Protein AF-A0A7C3A002-F1 (afdb_monomer)

Secondary structure (DSSP, 8-state):
----PPPSS---GGG---TTTEEEEE-SEEEEETTEEEEESSSSS-SS--------TT-EEEEE--SS--EEE--SSSEEEEEEEEE-SSSSEEEEEEEEETTT-EEEEEPTT-EEEEEE--

Sequence (122 aa):
MSSTAIPAHGNLLHFKDLEGFAEVRDAGLRYDDDRGRRYMDIFGEVTGQINVTYCYPGVTTAWHAHRRQYDEWFVVKGALKVGLAVPDGRGGYRVRFLSLSEHDGKVLRIRPGVLHGWRNHT

Radius of gyration: 16.08 Å; Cα contacts (8 Å, |Δi|>4): 210; chains: 1; bounding box: 39×35×52 Å

Mean predicted aligned error: 6.28 Å

Nearest PDB structures (foldseek):
  2b9u-assembly3_E  TM=7.408E-01  e=1.645E-03  Sulfurisphaera tokodaii str. 7
  1nzc-assembly2_C  TM=6.344E-01  e=1.447E-02  Streptococcus suis
  1p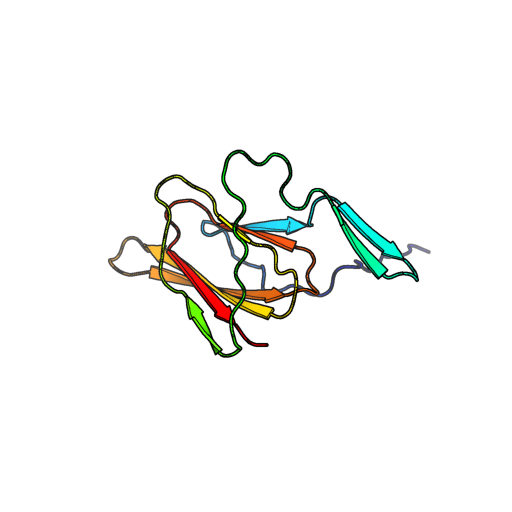hs-assembly1_A  TM=8.252E-01  e=3.039E-01  Phaseolus vulgaris
  3smh-assembly1_D  TM=7.364E-01  e=1.024E-01  Arachis hypogaea
  5cad-assembly1_A  TM=7.471E-01  e=1.967E-01  Solanum melongena

Foldseek 3Di:
DDPPPDPPAPPQVQPPDCVPWWDKDAQPDWDQDPVGIDGDNRPPDDPDDDDDDDDDAFDKDWWDFAQADKDKDAACAAKKWKKKWADPVPPDIDIGIGMHHNVNNMIIITDGRIIMIIGTHD

Solvent-accessible surface area (backbone atoms only — not comparable to full-atom values): 7579 Å² total; per-residue (Å²): 134,87,80,78,76,74,74,93,62,76,90,65,71,58,72,59,90,35,83,96,42,41,48,79,42,72,36,65,37,76,49,80,56,101,91,46,78,46,79,42,60,60,80,63,88,77,93,76,84,89,83,87,87,85,76,61,58,67,48,69,54,71,77,47,61,40,84,79,48,68,49,76,46,66,46,84,69,51,38,31,44,35,42,40,34,38,77,63,87,79,89,50,66,50,72,51,70,33,74,50,29,43,85,69,55,42,30,42,38,34,43,49,60,30,32,31,31,38,30,33,73,80

Structure (mmCIF, N/CA/C/O backbone):
data_AF-A0A7C3A002-F1
#
_entry.id   AF-A0A7C3A002-F1
#
loop_
_atom_site.group_PDB
_atom_site.id
_atom_site.type_symbol
_atom_site.label_atom_id
_atom_site.label_alt_id
_atom_site.label_comp_id
_atom_site.label_asym_id
_atom_site.label_entity_id
_atom_site.label_seq_id
_atom_site.pdbx_PDB_ins_code
_atom_site.Cartn_x
_atom_site.Cartn_y
_atom_site.Cartn_z
_atom_site.occupancy
_atom_site.B_iso_or_equiv
_atom_site.auth_seq_id
_atom_site.auth_comp_id
_atom_site.auth_asym_id
_atom_site.auth_atom_id
_atom_site.pdbx_PDB_model_num
ATOM 1 N N . MET A 1 1 ? -6.924 19.894 -36.067 1.00 36.84 1 MET A N 1
ATOM 2 C CA . MET A 1 1 ? -7.165 18.525 -35.567 1.00 36.84 1 MET A CA 1
ATOM 3 C C . MET A 1 1 ? -6.668 18.491 -34.134 1.00 36.84 1 MET A C 1
ATOM 5 O O . MET A 1 1 ? -5.476 18.647 -33.924 1.00 36.84 1 MET A O 1
ATOM 9 N N . SER A 1 2 ? -7.581 18.453 -33.164 1.00 35.03 2 SER A N 1
ATOM 10 C CA . SER A 1 2 ? -7.225 18.413 -31.742 1.00 35.03 2 SER A CA 1
ATOM 11 C C . SER A 1 2 ? -6.761 16.997 -31.414 1.00 35.03 2 SER A C 1
ATOM 13 O O . SER A 1 2 ? -7.557 16.066 -31.527 1.00 35.03 2 SER A O 1
ATOM 15 N N . SER A 1 3 ? -5.479 16.810 -31.090 1.00 35.91 3 SER A N 1
ATOM 16 C CA . SER A 1 3 ? -5.014 15.536 -30.547 1.00 35.91 3 SER A CA 1
ATOM 17 C C . SER A 1 3 ? -5.489 15.448 -29.102 1.00 35.91 3 SER A C 1
ATOM 19 O O . SER A 1 3 ? -4.905 16.050 -28.201 1.00 35.91 3 SER A O 1
ATOM 21 N N . THR A 1 4 ? -6.567 14.712 -28.870 1.00 40.88 4 THR A N 1
ATOM 22 C CA . THR A 1 4 ? -6.915 14.244 -27.534 1.00 40.88 4 THR A CA 1
ATOM 23 C C . THR A 1 4 ? -5.774 13.341 -27.075 1.00 40.88 4 THR A C 1
ATOM 25 O O . THR A 1 4 ? -5.597 12.241 -27.596 1.00 40.88 4 THR A O 1
ATOM 28 N N . ALA A 1 5 ? -4.952 13.833 -26.149 1.00 37.50 5 ALA A N 1
ATOM 29 C CA . ALA A 1 5 ? -3.942 13.016 -25.501 1.00 37.50 5 ALA A CA 1
ATOM 30 C C . ALA A 1 5 ? -4.662 11.859 -24.797 1.00 37.50 5 ALA A C 1
ATOM 32 O O . ALA A 1 5 ? -5.495 12.077 -23.917 1.00 37.50 5 ALA A O 1
ATOM 33 N N . ILE A 1 6 ? -4.381 10.628 -25.220 1.00 37.66 6 ILE A N 1
ATOM 34 C CA . ILE A 1 6 ? -4.801 9.431 -24.493 1.00 37.66 6 ILE A CA 1
ATOM 35 C C . ILE A 1 6 ? -4.050 9.481 -23.153 1.00 37.66 6 ILE A C 1
ATOM 37 O O . ILE A 1 6 ? -2.818 9.543 -23.181 1.00 37.66 6 ILE A O 1
ATOM 41 N N . PRO A 1 7 ? -4.719 9.490 -21.986 1.00 40.19 7 PRO A N 1
ATOM 42 C CA . PRO A 1 7 ? -4.005 9.471 -20.719 1.00 40.19 7 PRO A CA 1
ATOM 43 C C . PRO A 1 7 ? -3.218 8.161 -20.650 1.00 40.19 7 PRO A C 1
ATOM 45 O O . PRO A 1 7 ? -3.802 7.082 -20.725 1.00 40.19 7 PRO A O 1
ATOM 48 N N . ALA A 1 8 ? -1.895 8.239 -20.505 1.00 42.19 8 ALA A N 1
ATOM 49 C CA . ALA A 1 8 ? -0.998 7.080 -20.442 1.00 42.19 8 ALA A CA 1
ATOM 50 C C . ALA A 1 8 ? -1.120 6.271 -19.131 1.00 42.19 8 ALA A C 1
ATOM 52 O O . ALA A 1 8 ? -0.238 5.487 -18.782 1.00 42.19 8 ALA A O 1
ATOM 53 N N . HIS A 1 9 ? -2.206 6.447 -18.384 1.00 46.31 9 HIS A N 1
ATOM 54 C CA . HIS A 1 9 ? -2.428 5.790 -17.109 1.00 46.31 9 HIS A CA 1
ATOM 55 C C . HIS A 1 9 ? -3.586 4.820 -17.282 1.00 46.31 9 HIS A C 1
ATOM 57 O O . HIS A 1 9 ? -4.709 5.226 -17.582 1.00 46.31 9 HIS A O 1
ATOM 63 N N . GLY A 1 10 ? -3.289 3.527 -17.123 1.00 45.97 10 GLY A N 1
ATOM 64 C CA . GLY A 1 10 ? -4.292 2.473 -17.084 1.00 45.97 10 GLY A CA 1
ATOM 65 C C . GLY A 1 10 ? -5.453 2.862 -16.170 1.00 45.97 10 GLY A C 1
ATOM 66 O O . GLY A 1 10 ? -5.307 3.654 -15.242 1.00 45.97 10 GLY A O 1
ATOM 67 N N . ASN A 1 11 ? -6.630 2.335 -16.469 1.00 43.97 11 ASN A N 1
ATOM 68 C CA . ASN A 1 11 ? -7.878 2.679 -15.805 1.00 43.97 11 ASN A CA 1
ATOM 69 C C . ASN A 1 11 ? -7.859 2.178 -14.340 1.00 43.97 11 ASN A C 1
ATOM 71 O O . ASN A 1 11 ? -8.404 1.126 -14.017 1.00 43.97 11 ASN A O 1
ATOM 75 N N . LEU A 1 12 ? -7.185 2.899 -13.438 1.00 58.81 12 LEU A N 1
ATOM 76 C CA . LEU A 1 12 ? -6.984 2.525 -12.035 1.00 58.81 12 LEU A CA 1
ATOM 77 C C . LEU A 1 12 ? -8.199 2.901 -11.179 1.00 58.81 12 LEU A C 1
ATOM 79 O O . LEU A 1 12 ? -8.106 3.580 -10.156 1.00 58.81 12 LEU A O 1
ATOM 83 N N . LEU A 1 13 ? -9.376 2.443 -11.604 1.00 59.00 13 LEU A N 1
ATOM 84 C CA . LEU A 1 13 ? -10.639 2.668 -10.899 1.00 59.00 13 LEU A CA 1
ATOM 85 C C . LEU A 1 13 ? -10.615 2.114 -9.461 1.00 59.00 13 LEU A C 1
ATOM 87 O O . LEU A 1 13 ? -11.428 2.529 -8.643 1.00 59.00 13 LEU A O 1
ATOM 91 N N . HIS A 1 14 ? -9.687 1.206 -9.144 1.00 67.44 14 HIS A N 1
ATOM 92 C CA . HIS A 1 14 ? -9.555 0.588 -7.826 1.00 67.44 14 HIS A CA 1
ATOM 93 C C . HIS A 1 14 ? -8.854 1.465 -6.772 1.00 67.44 14 HIS A C 1
ATOM 95 O O . HIS A 1 14 ? -8.899 1.113 -5.599 1.00 67.44 14 HIS A O 1
ATOM 101 N N . PHE A 1 15 ? -8.245 2.598 -7.147 1.00 77.81 15 PHE A N 1
ATOM 102 C CA . PHE A 1 15 ? -7.735 3.594 -6.184 1.00 77.81 15 PHE A CA 1
ATOM 103 C C . PHE A 1 15 ? -8.753 4.707 -5.874 1.00 77.81 15 PHE A C 1
ATOM 105 O O . PHE A 1 15 ? -8.405 5.719 -5.267 1.00 77.81 15 PHE A O 1
ATOM 112 N N . LYS A 1 16 ? -10.011 4.555 -6.303 1.00 72.44 16 LYS A N 1
ATOM 113 C CA . LYS A 1 16 ? -11.079 5.512 -5.996 1.00 72.44 16 LYS A CA 1
ATOM 114 C C . LYS A 1 16 ? -11.517 5.413 -4.530 1.00 72.44 16 LYS A C 1
ATOM 116 O O . LYS A 1 16 ? -11.400 4.366 -3.900 1.00 72.44 16 LYS A O 1
ATOM 121 N N . ASP A 1 17 ? -12.060 6.513 -4.013 1.00 82.62 17 ASP A N 1
ATOM 122 C CA . ASP A 1 17 ? -12.753 6.595 -2.719 1.00 82.62 17 ASP A CA 1
ATOM 123 C C . ASP A 1 17 ? -11.908 6.236 -1.483 1.00 82.62 17 ASP A C 1
ATOM 125 O O . ASP A 1 17 ? -12.381 5.572 -0.554 1.00 82.62 17 ASP A O 1
ATOM 129 N N . LEU A 1 18 ? -10.662 6.717 -1.454 1.00 91.19 18 LEU A N 1
ATOM 130 C CA . LEU A 1 18 ? -9.735 6.563 -0.322 1.00 91.19 18 LEU A CA 1
ATOM 131 C C . LEU A 1 18 ? -9.797 7.720 0.687 1.00 91.19 18 LEU A C 1
ATOM 133 O O . LEU A 1 18 ? -9.002 7.772 1.626 1.00 91.19 18 LEU A O 1
ATOM 137 N N . GLU A 1 19 ? -10.758 8.633 0.536 1.00 91.50 19 GLU A N 1
ATOM 138 C CA . GLU A 1 19 ? -10.918 9.783 1.423 1.00 91.50 19 GLU A CA 1
ATOM 139 C C . GLU A 1 19 ? -11.119 9.351 2.886 1.00 91.50 19 GLU A C 1
ATOM 141 O O . GLU A 1 19 ? -12.014 8.573 3.236 1.00 91.50 19 GLU A O 1
ATOM 146 N N . GLY A 1 20 ? -10.252 9.870 3.756 1.00 92.38 20 GLY A N 1
ATOM 147 C CA . GLY A 1 20 ? -10.195 9.508 5.172 1.00 92.38 20 GLY A CA 1
ATOM 148 C C . GLY A 1 20 ? -9.440 8.209 5.478 1.00 92.38 20 GLY A C 1
ATOM 149 O O . GLY A 1 20 ? -9.262 7.901 6.650 1.00 92.38 20 GLY A O 1
ATOM 150 N N . PHE A 1 21 ? -8.959 7.478 4.467 1.00 96.88 21 PHE A N 1
ATOM 151 C CA . PHE A 1 21 ? -8.154 6.262 4.635 1.00 96.88 21 PHE A CA 1
ATOM 152 C C . PHE A 1 21 ? -6.692 6.482 4.242 1.00 96.88 21 PHE A C 1
ATOM 154 O O . PHE A 1 21 ? -5.772 6.267 5.029 1.00 96.88 21 PHE A O 1
ATOM 161 N N . ALA A 1 22 ? -6.467 6.895 3.001 1.00 96.94 22 ALA A N 1
ATOM 162 C CA . ALA A 1 22 ? -5.139 6.949 2.416 1.00 96.94 22 ALA A CA 1
ATOM 163 C C . ALA A 1 22 ? -5.095 7.939 1.253 1.00 96.94 22 ALA A C 1
ATOM 165 O O . ALA A 1 22 ? -6.121 8.371 0.730 1.00 96.94 22 ALA A O 1
ATOM 166 N N . GLU A 1 23 ? -3.882 8.272 0.845 1.00 94.62 23 GLU A N 1
ATOM 167 C CA . GLU A 1 23 ? -3.581 9.012 -0.370 1.00 94.62 23 GLU A CA 1
ATOM 168 C C . GLU A 1 23 ? -2.786 8.104 -1.308 1.00 94.62 23 GLU A C 1
ATOM 170 O O . GLU A 1 23 ? -2.031 7.240 -0.861 1.00 94.62 23 GLU A O 1
ATOM 175 N N . VAL A 1 24 ? -2.956 8.289 -2.614 1.00 93.00 24 VAL A N 1
ATOM 176 C CA . VAL A 1 24 ? -2.175 7.577 -3.626 1.00 93.00 24 VAL A CA 1
ATOM 177 C C . VAL A 1 24 ? -1.439 8.606 -4.459 1.00 93.00 24 VAL A C 1
ATOM 179 O O . VAL A 1 24 ? -2.047 9.548 -4.966 1.00 93.00 24 VAL A O 1
ATOM 182 N N . ARG A 1 25 ? -0.133 8.409 -4.611 1.00 90.75 25 ARG A N 1
ATOM 183 C CA . ARG A 1 25 ? 0.733 9.249 -5.441 1.00 90.75 25 ARG A CA 1
ATOM 184 C C . ARG A 1 25 ? 1.589 8.391 -6.357 1.00 90.75 25 ARG A C 1
ATOM 186 O O . ARG A 1 25 ? 1.836 7.222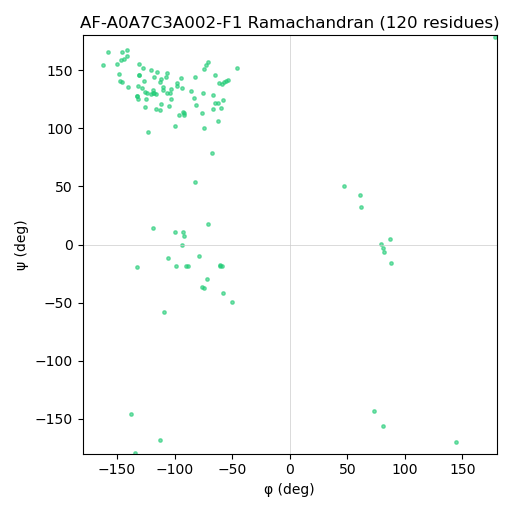 -6.063 1.00 90.75 25 ARG A O 1
ATOM 193 N N . ASP A 1 26 ? 2.024 8.955 -7.473 1.00 88.88 26 ASP A N 1
ATOM 194 C CA . ASP A 1 26 ? 3.065 8.329 -8.285 1.00 88.88 26 ASP A CA 1
ATOM 195 C C . ASP A 1 26 ? 4.381 8.272 -7.498 1.00 88.88 26 ASP A C 1
ATOM 197 O O . ASP A 1 26 ? 4.662 9.150 -6.678 1.00 88.88 26 ASP A O 1
ATOM 201 N N . ALA A 1 27 ? 5.171 7.218 -7.717 1.00 85.19 27 ALA A N 1
ATOM 202 C CA . ALA A 1 27 ? 6.531 7.163 -7.188 1.00 85.19 27 ALA A CA 1
ATOM 203 C C . ALA A 1 27 ? 7.364 8.313 -7.782 1.00 85.19 27 ALA A C 1
ATOM 205 O O . ALA A 1 27 ? 7.236 8.603 -8.973 1.00 85.19 27 ALA A O 1
ATOM 206 N N . GLY A 1 28 ? 8.198 8.951 -6.951 1.00 75.12 28 GLY A N 1
ATOM 207 C CA . GLY A 1 28 ? 8.791 10.264 -7.234 1.00 75.12 28 GLY A CA 1
ATOM 208 C C . GLY A 1 28 ? 9.460 10.386 -8.602 1.00 75.12 28 GLY A C 1
ATOM 209 O O . GLY A 1 28 ? 9.157 11.310 -9.354 1.00 75.12 28 GLY A O 1
ATOM 210 N N . LEU A 1 29 ? 10.324 9.434 -8.961 1.00 83.62 29 LEU A N 1
ATOM 211 C CA . LEU A 1 29 ? 10.965 9.392 -10.272 1.00 83.62 29 LEU A CA 1
ATOM 212 C C . LEU A 1 29 ? 10.869 7.990 -10.874 1.00 83.62 29 LEU A C 1
ATOM 214 O O . LEU A 1 29 ? 11.321 7.012 -10.277 1.00 83.62 29 LEU A O 1
ATOM 218 N N . ARG A 1 30 ? 10.323 7.900 -12.090 1.00 89.38 30 ARG A N 1
ATOM 219 C CA . ARG A 1 30 ? 10.235 6.664 -12.873 1.00 89.38 30 ARG A CA 1
ATOM 220 C C . ARG A 1 30 ? 10.881 6.853 -14.240 1.00 89.38 30 ARG A C 1
ATOM 222 O O . ARG A 1 30 ? 10.478 7.731 -14.998 1.00 89.38 30 ARG A O 1
ATOM 229 N N . TYR A 1 31 ? 11.827 5.976 -14.563 1.00 90.62 31 TYR A N 1
ATOM 230 C CA . TYR A 1 31 ? 12.495 5.934 -15.861 1.00 90.62 31 TYR A CA 1
ATOM 231 C C . TYR A 1 31 ? 12.385 4.536 -16.458 1.00 90.62 31 TYR A C 1
ATOM 233 O O . TYR A 1 31 ? 12.909 3.575 -15.889 1.00 90.62 31 TYR A O 1
ATOM 241 N N . ASP A 1 32 ? 11.732 4.444 -17.611 1.00 91.31 32 ASP A N 1
ATOM 242 C CA . ASP A 1 32 ? 11.583 3.213 -18.381 1.00 91.31 32 ASP A CA 1
ATOM 243 C C . ASP A 1 32 ? 12.395 3.367 -19.680 1.00 91.31 32 ASP A C 1
ATOM 245 O O . ASP A 1 32 ? 12.146 4.289 -20.457 1.00 91.31 32 ASP A O 1
ATOM 249 N N . ASP A 1 33 ? 13.371 2.485 -19.904 1.00 93.94 33 ASP A N 1
ATOM 250 C CA . ASP A 1 33 ? 14.126 2.370 -21.159 1.00 93.94 33 ASP A CA 1
ATOM 251 C C . ASP A 1 33 ? 14.266 0.901 -21.596 1.00 93.94 33 ASP A C 1
ATOM 253 O O . ASP A 1 33 ? 13.759 -0.010 -20.940 1.00 93.94 33 ASP A O 1
ATOM 257 N N . ASP A 1 34 ? 14.942 0.658 -22.718 1.00 96.75 34 ASP A N 1
ATOM 258 C CA . ASP A 1 34 ? 15.185 -0.678 -23.282 1.00 96.75 34 ASP A CA 1
ATOM 259 C C . ASP A 1 34 ? 15.982 -1.607 -22.348 1.00 96.75 34 ASP A C 1
ATOM 261 O O . ASP A 1 34 ? 15.945 -2.828 -22.494 1.00 96.75 34 ASP A O 1
ATOM 265 N N . ARG A 1 35 ? 16.670 -1.041 -21.351 1.00 94.19 35 ARG A N 1
ATOM 266 C CA . ARG A 1 35 ? 17.444 -1.780 -20.346 1.00 94.19 35 ARG A CA 1
ATOM 267 C C . ARG A 1 35 ? 16.609 -2.130 -19.117 1.00 94.19 35 ARG A C 1
ATOM 269 O O . ARG A 1 35 ? 17.018 -2.990 -18.339 1.00 94.19 35 ARG A O 1
ATOM 276 N N . GLY A 1 36 ? 15.483 -1.450 -18.899 1.00 91.38 36 GLY A N 1
ATOM 277 C CA . GLY A 1 36 ? 14.544 -1.757 -17.828 1.00 91.38 36 GLY A CA 1
ATOM 278 C C . GLY A 1 36 ? 13.872 -0.539 -17.196 1.00 91.38 36 GLY A C 1
ATOM 279 O O . GLY A 1 36 ? 13.977 0.596 -17.658 1.00 91.38 36 GLY A O 1
ATOM 280 N N . ARG A 1 37 ? 13.174 -0.802 -16.087 1.00 90.06 37 ARG A N 1
ATOM 281 C CA . ARG A 1 37 ? 12.468 0.197 -15.278 1.00 90.06 37 ARG A CA 1
ATOM 282 C C . ARG A 1 37 ? 13.245 0.521 -14.009 1.00 90.06 37 ARG A C 1
ATOM 284 O O . ARG A 1 37 ? 13.678 -0.382 -13.297 1.00 90.06 37 ARG A O 1
ATOM 291 N N . ARG A 1 38 ? 13.372 1.811 -13.697 1.00 92.81 38 ARG A N 1
ATOM 292 C CA . ARG A 1 38 ? 14.018 2.317 -12.479 1.00 92.81 38 ARG A CA 1
ATOM 293 C C . ARG A 1 38 ? 13.068 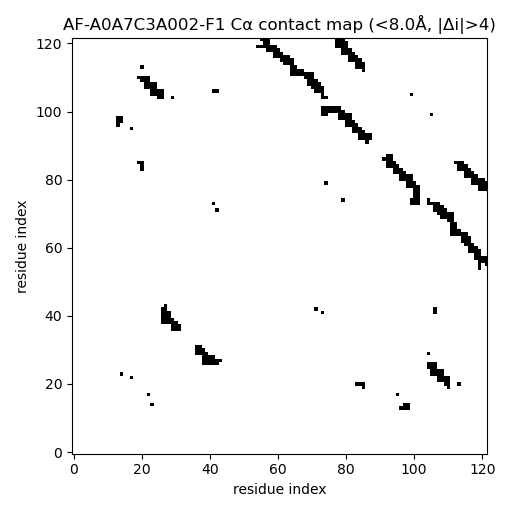3.242 -11.739 1.00 92.81 38 ARG A C 1
ATOM 295 O O . ARG A 1 38 ? 12.513 4.160 -12.339 1.00 92.81 38 ARG A O 1
ATOM 302 N N . TYR A 1 39 ? 12.939 3.011 -10.438 1.00 92.44 39 TYR A N 1
ATOM 303 C CA . TYR A 1 39 ? 12.299 3.936 -9.515 1.00 92.44 39 TYR A CA 1
ATOM 304 C C . TYR A 1 39 ? 13.374 4.594 -8.657 1.00 92.44 39 TYR A C 1
ATOM 306 O O . TYR A 1 39 ? 14.236 3.906 -8.110 1.00 92.44 39 TYR A O 1
ATOM 314 N N . MET A 1 40 ? 13.335 5.915 -8.557 1.00 90.50 40 MET A N 1
ATOM 315 C CA . MET A 1 40 ? 14.203 6.699 -7.684 1.00 90.50 40 MET A CA 1
ATOM 316 C C . MET A 1 40 ? 13.335 7.607 -6.824 1.00 90.50 40 MET A C 1
ATOM 318 O O . MET A 1 40 ? 12.226 7.961 -7.220 1.00 90.50 40 MET A O 1
ATOM 322 N N . ASP A 1 41 ? 13.838 7.940 -5.637 1.00 90.69 41 ASP A N 1
ATOM 323 C CA . ASP A 1 41 ? 13.152 8.815 -4.684 1.00 90.69 41 ASP A CA 1
ATOM 324 C C . ASP A 1 41 ? 11.669 8.443 -4.466 1.00 90.69 41 ASP A C 1
ATOM 326 O O . ASP A 1 41 ? 10.753 9.248 -4.616 1.00 90.69 41 ASP A O 1
ATOM 330 N N . ILE A 1 42 ? 11.417 7.158 -4.183 1.00 93.88 42 ILE A N 1
ATOM 331 C CA . ILE A 1 42 ? 10.057 6.597 -4.110 1.00 93.88 42 ILE A CA 1
ATOM 332 C C . ILE A 1 42 ? 9.209 7.340 -3.069 1.00 93.88 42 ILE A C 1
ATOM 334 O O . ILE A 1 42 ? 8.039 7.618 -3.325 1.00 93.88 42 ILE A O 1
ATOM 338 N N . PHE A 1 43 ? 9.798 7.662 -1.914 1.00 92.75 43 PHE A N 1
ATOM 339 C CA . PHE A 1 43 ? 9.088 8.215 -0.759 1.00 92.75 43 PHE A CA 1
ATOM 340 C C . PHE A 1 43 ? 9.338 9.717 -0.531 1.00 92.75 43 PHE A C 1
ATOM 342 O O . PHE A 1 43 ? 8.592 10.339 0.231 1.00 92.75 43 PHE A O 1
ATOM 349 N N . GLY A 1 44 ? 10.313 10.334 -1.208 1.00 89.56 44 GLY A N 1
ATOM 350 C CA . GLY A 1 44 ? 10.757 11.689 -0.887 1.00 89.56 44 GLY A CA 1
ATOM 351 C C . GLY A 1 44 ? 11.581 11.721 0.403 1.00 89.56 44 GLY A C 1
ATOM 352 O O . GLY A 1 44 ? 12.327 10.794 0.724 1.00 89.56 44 GLY A O 1
ATOM 353 N N . GLU A 1 45 ? 11.405 12.787 1.186 1.00 90.12 45 GLU A N 1
ATOM 354 C CA . GLU A 1 45 ? 12.041 12.920 2.496 1.00 90.12 45 GLU A CA 1
ATOM 355 C C . GLU A 1 45 ? 11.496 11.887 3.495 1.00 90.12 45 GLU A C 1
ATOM 357 O O . GLU A 1 45 ? 10.321 11.901 3.875 1.00 90.12 45 GLU A O 1
ATOM 362 N N . VAL A 1 46 ? 12.377 10.999 3.959 1.00 91.19 46 VAL A N 1
ATOM 363 C CA . VAL A 1 46 ? 12.041 9.963 4.936 1.00 91.19 46 VAL A CA 1
ATOM 364 C C . VAL A 1 46 ? 12.409 10.438 6.337 1.00 91.19 46 VAL A C 1
ATOM 366 O O . VAL A 1 46 ? 13.579 10.526 6.695 1.00 91.19 46 VAL A O 1
ATOM 369 N N . THR A 1 47 ? 11.390 10.682 7.159 1.00 93.31 47 THR A N 1
ATOM 370 C CA . THR A 1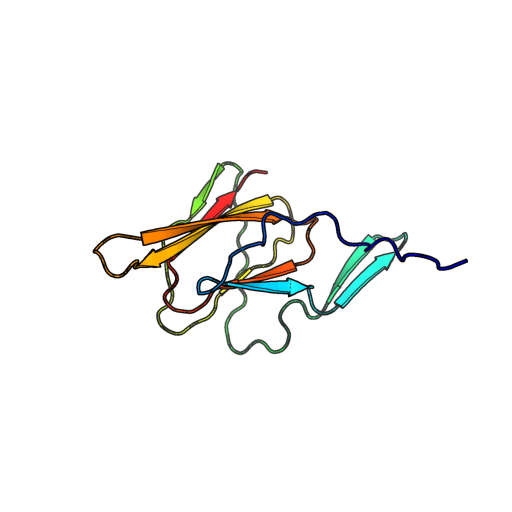 47 ? 11.531 11.061 8.580 1.00 93.31 47 THR A CA 1
ATOM 371 C C . THR A 1 47 ? 11.311 9.882 9.537 1.00 93.31 47 THR A C 1
ATOM 373 O O . THR A 1 47 ? 11.178 10.062 10.748 1.00 93.31 47 THR A O 1
ATOM 376 N N . GLY A 1 48 ? 11.254 8.661 8.997 1.00 91.69 48 GLY A N 1
ATOM 377 C CA . GLY A 1 48 ? 10.954 7.430 9.723 1.00 91.69 48 GLY A CA 1
ATOM 378 C C . GLY A 1 48 ? 11.844 6.263 9.304 1.00 91.69 48 GLY A C 1
ATOM 379 O O . GLY A 1 48 ? 13.020 6.434 8.997 1.00 91.69 48 GLY A O 1
ATOM 380 N N . GLN A 1 49 ? 11.277 5.058 9.320 1.00 94.06 49 GLN A N 1
ATOM 381 C CA . GLN A 1 49 ? 11.985 3.823 8.987 1.00 94.06 49 GLN A CA 1
ATOM 382 C C . GLN A 1 49 ? 11.542 3.303 7.621 1.00 94.06 49 GLN A C 1
ATOM 384 O O . GLN A 1 49 ? 10.381 3.449 7.244 1.00 94.06 49 GLN A O 1
ATOM 389 N N . ILE A 1 50 ? 12.465 2.658 6.910 1.00 95.50 50 ILE A N 1
ATOM 390 C CA . ILE A 1 50 ? 12.157 1.882 5.710 1.00 95.50 50 ILE A CA 1
ATOM 391 C C . ILE A 1 50 ? 12.232 0.411 6.088 1.00 95.50 50 ILE A C 1
ATOM 393 O O . ILE A 1 50 ? 13.293 -0.087 6.466 1.00 95.50 50 ILE A O 1
ATOM 397 N N . ASN A 1 51 ? 11.109 -0.282 5.937 1.00 95.38 51 ASN A N 1
ATOM 398 C CA . ASN A 1 51 ? 11.017 -1.712 6.174 1.00 95.38 51 ASN A CA 1
ATOM 399 C C . ASN A 1 51 ? 10.784 -2.432 4.847 1.00 95.38 51 ASN A C 1
ATOM 401 O O . ASN A 1 51 ? 10.035 -1.963 3.991 1.00 95.38 51 ASN A O 1
ATOM 405 N N . VAL A 1 52 ? 11.396 -3.605 4.698 1.00 96.69 52 VAL A N 1
ATOM 406 C CA . VAL A 1 52 ? 11.184 -4.485 3.548 1.00 96.69 52 VAL A CA 1
ATOM 407 C C . VAL A 1 52 ? 10.559 -5.772 4.050 1.00 96.69 52 VAL A C 1
ATOM 409 O O . VAL A 1 52 ? 11.055 -6.385 4.991 1.00 96.69 52 VAL A O 1
ATOM 412 N N . THR A 1 53 ? 9.462 -6.182 3.420 1.00 96.12 53 THR A N 1
ATOM 413 C CA . THR A 1 53 ? 8.802 -7.452 3.719 1.00 96.12 53 THR A CA 1
ATOM 414 C C . THR A 1 53 ? 8.822 -8.341 2.489 1.00 96.12 53 THR A C 1
ATOM 416 O O . THR A 1 53 ? 8.435 -7.921 1.402 1.00 96.12 53 THR A O 1
ATOM 419 N N . TYR A 1 54 ? 9.247 -9.586 2.685 1.00 95.56 54 TYR A N 1
ATOM 420 C CA . TYR A 1 54 ? 9.136 -10.661 1.710 1.00 95.56 54 TYR A CA 1
ATOM 421 C C . TYR A 1 54 ? 8.267 -11.764 2.310 1.00 95.56 54 TYR A C 1
ATOM 423 O O . TYR A 1 54 ? 8.453 -12.140 3.467 1.00 95.56 54 TYR A O 1
AT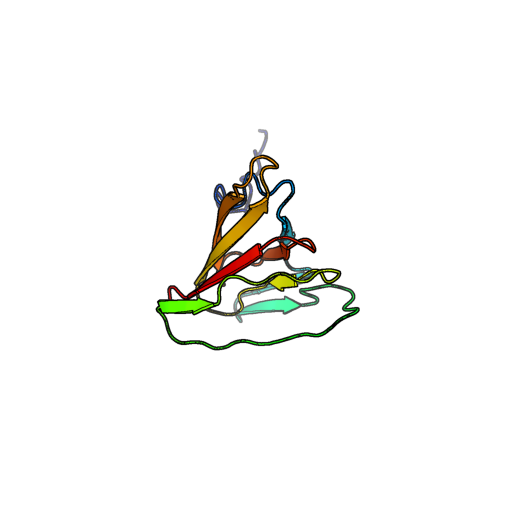OM 431 N N . CYS A 1 55 ? 7.294 -12.264 1.553 1.00 95.81 55 CYS A N 1
ATOM 432 C CA . CYS A 1 55 ? 6.350 -13.261 2.046 1.00 95.81 55 CYS A CA 1
ATOM 433 C C . CYS A 1 55 ? 5.864 -14.174 0.920 1.00 95.81 55 CYS A C 1
ATOM 435 O O . CYS A 1 55 ? 5.858 -13.791 -0.248 1.00 95.81 55 CYS A O 1
ATOM 437 N N . TYR A 1 56 ? 5.431 -15.378 1.287 1.00 97.25 56 TYR A N 1
ATOM 438 C CA . TYR A 1 56 ? 4.854 -16.327 0.342 1.00 97.25 56 TYR A CA 1
ATOM 439 C C . TYR A 1 56 ? 3.462 -15.886 -0.146 1.00 97.25 56 TYR A C 1
ATOM 441 O O . TYR A 1 56 ? 2.763 -15.146 0.561 1.00 97.25 56 TYR A O 1
ATOM 449 N N . PRO A 1 57 ? 3.022 -16.367 -1.322 1.00 97.25 57 PRO A N 1
ATOM 450 C CA . PRO A 1 57 ? 1.671 -16.126 -1.809 1.00 97.25 57 PRO A CA 1
ATOM 451 C C . PRO A 1 57 ? 0.631 -16.627 -0.799 1.00 97.25 57 PRO A C 1
ATOM 453 O O . PRO A 1 57 ? 0.780 -17.683 -0.187 1.00 97.25 57 PRO A O 1
ATOM 456 N N . GLY A 1 58 ? -0.444 -15.865 -0.615 1.00 96.94 58 GLY A N 1
ATOM 457 C CA . GLY A 1 58 ? -1.540 -16.189 0.297 1.00 96.94 58 GLY A CA 1
ATOM 458 C C . GLY A 1 58 ? -1.353 -15.714 1.740 1.00 96.94 58 GLY A C 1
ATOM 459 O O . GLY A 1 58 ? -2.359 -15.633 2.452 1.00 96.94 58 GLY A O 1
ATOM 460 N N . VAL A 1 59 ? -0.135 -15.341 2.155 1.00 98.31 59 VAL A N 1
ATOM 461 C CA . VAL A 1 59 ? 0.128 -14.774 3.490 1.00 98.31 59 VAL A CA 1
ATOM 462 C C . VAL A 1 59 ? -0.689 -13.502 3.691 1.00 98.31 59 VAL A C 1
ATOM 464 O O . VAL A 1 59 ? -0.818 -12.680 2.782 1.00 98.31 59 VAL A O 1
ATOM 467 N N . THR A 1 60 ? -1.253 -13.359 4.891 1.00 98.19 60 THR A N 1
ATOM 468 C CA . THR A 1 60 ? -2.048 -12.197 5.295 1.00 98.19 60 THR A CA 1
ATOM 469 C C . THR A 1 60 ? -1.460 -11.582 6.555 1.00 98.19 60 THR A C 1
ATOM 471 O O . THR A 1 60 ? -1.251 -12.282 7.543 1.00 98.19 60 THR A O 1
ATOM 474 N N . THR A 1 61 ? -1.255 -10.269 6.520 1.00 97.56 61 THR A N 1
ATOM 475 C CA . THR A 1 61 ? -0.812 -9.465 7.661 1.00 97.56 61 THR A CA 1
ATOM 476 C C . THR A 1 61 ? -1.849 -8.376 7.882 1.00 97.56 61 THR A C 1
ATOM 478 O O . THR A 1 61 ? -1.867 -7.371 7.172 1.00 97.56 61 THR A O 1
ATOM 481 N N . ALA A 1 62 ? -2.768 -8.610 8.816 1.00 95.56 62 ALA A N 1
ATOM 482 C CA . ALA A 1 62 ? -3.831 -7.682 9.183 1.00 95.56 62 ALA A CA 1
ATOM 483 C C . ALA A 1 62 ? -4.413 -8.072 10.556 1.00 95.56 62 ALA A C 1
ATOM 485 O O . ALA A 1 62 ? -4.367 -9.238 10.935 1.00 95.56 62 ALA A O 1
ATOM 486 N N . TRP A 1 63 ? -4.997 -7.164 11.327 1.00 96.81 63 TRP A N 1
ATOM 487 C CA . TRP A 1 63 ? -5.075 -5.716 11.119 1.00 96.81 63 TRP A CA 1
ATOM 488 C C . TRP A 1 63 ? -4.148 -5.016 12.110 1.00 96.81 63 TRP A C 1
ATOM 490 O O . TRP A 1 63 ? -4.038 -5.449 13.256 1.00 96.81 63 TRP A O 1
ATOM 500 N N . HIS A 1 64 ? -3.512 -3.927 11.689 1.00 97.56 64 HIS A N 1
ATOM 501 C CA . HIS A 1 64 ? -2.761 -3.054 12.591 1.00 97.56 64 HIS A CA 1
ATOM 502 C C . HIS A 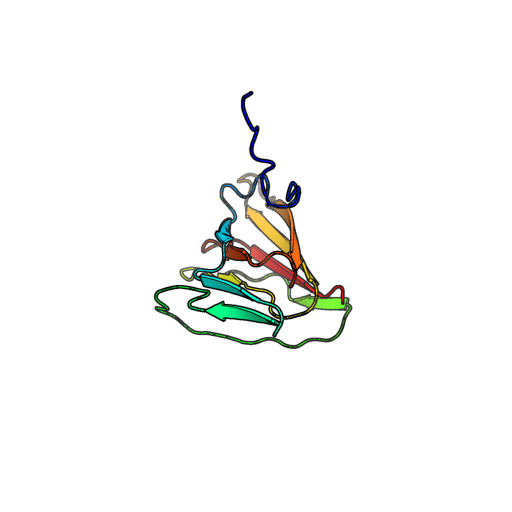1 64 ? -2.954 -1.585 12.219 1.00 97.56 64 HIS A C 1
ATOM 504 O O . HIS A 1 64 ? -3.440 -1.270 11.137 1.00 97.56 64 HIS A O 1
ATOM 510 N N . ALA A 1 65 ? -2.632 -0.691 13.150 1.00 97.44 65 ALA A N 1
ATOM 511 C CA . ALA A 1 65 ? -2.647 0.746 12.928 1.00 97.44 65 ALA A CA 1
ATOM 512 C C . ALA A 1 65 ? -1.568 1.414 13.771 1.00 97.44 65 ALA A C 1
ATOM 514 O O . ALA A 1 65 ? -1.320 1.030 14.917 1.00 97.44 65 ALA A O 1
ATOM 515 N N . HIS A 1 66 ? -1.008 2.488 13.233 1.00 96.56 66 HIS A N 1
ATOM 516 C CA . HIS A 1 66 ? -0.113 3.364 13.966 1.00 96.56 66 HIS A CA 1
ATOM 517 C C . HIS A 1 66 ? -0.882 4.571 14.490 1.00 96.56 66 HIS A C 1
ATOM 519 O O . HIS A 1 66 ? -1.668 5.193 13.779 1.00 96.56 66 HIS A O 1
ATOM 525 N N . ARG A 1 67 ? -0.637 4.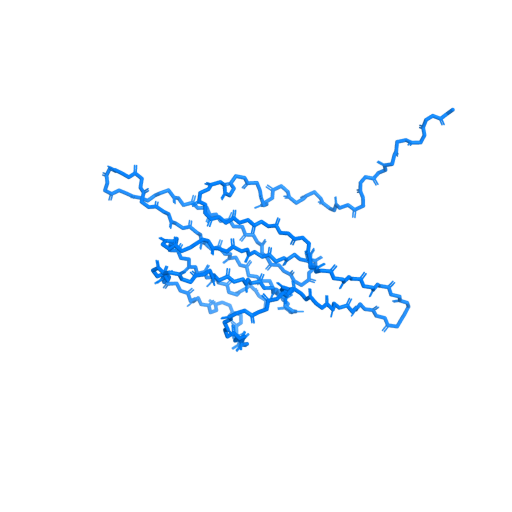947 15.748 1.00 95.25 67 ARG A N 1
ATOM 526 C CA . ARG A 1 67 ? -1.332 6.086 16.369 1.00 95.25 67 ARG A CA 1
ATOM 527 C C . ARG A 1 67 ? -0.887 7.443 15.813 1.00 95.25 67 ARG A C 1
ATOM 529 O O . ARG A 1 67 ? -1.658 8.392 15.851 1.00 95.25 67 ARG A O 1
ATOM 536 N N . ARG A 1 68 ? 0.370 7.558 15.371 1.00 95.31 68 ARG A N 1
ATOM 537 C CA . ARG A 1 68 ? 0.988 8.834 14.950 1.00 95.31 68 ARG A CA 1
ATOM 538 C C . ARG A 1 68 ? 1.742 8.767 13.622 1.00 95.31 68 ARG A C 1
ATOM 540 O O . ARG A 1 68 ? 2.017 9.812 13.049 1.00 95.31 68 ARG A O 1
ATOM 547 N N . GLN A 1 69 ? 2.112 7.573 13.172 1.00 95.44 69 GLN A N 1
ATOM 548 C CA . GLN A 1 69 ? 2.948 7.380 11.989 1.00 95.44 69 GLN A CA 1
ATOM 549 C C . GLN A 1 69 ? 2.068 7.145 10.765 1.00 95.44 69 GLN A C 1
ATOM 551 O O . GLN A 1 69 ? 1.010 6.524 10.875 1.00 95.44 69 GLN A O 1
ATOM 556 N N . TYR A 1 70 ? 2.511 7.675 9.628 1.00 96.44 70 TYR A N 1
ATOM 557 C CA . TYR A 1 70 ? 2.019 7.258 8.322 1.00 96.44 70 TYR A CA 1
ATOM 558 C C . TYR A 1 70 ? 2.759 5.990 7.913 1.00 96.44 70 TYR A C 1
ATOM 560 O O . TYR A 1 70 ? 3.962 5.895 8.158 1.00 96.44 70 TYR A O 1
ATOM 568 N N . ASP A 1 71 ? 2.057 5.090 7.236 1.00 97.19 71 ASP A N 1
ATOM 569 C CA . ASP A 1 71 ? 2.697 4.019 6.481 1.00 97.19 71 ASP A CA 1
ATOM 570 C C . ASP A 1 71 ? 2.642 4.347 5.001 1.00 97.19 71 ASP A C 1
ATOM 572 O O . ASP A 1 71 ? 1.590 4.693 4.466 1.00 97.19 71 ASP A O 1
ATOM 576 N N . GLU A 1 72 ? 3.783 4.238 4.334 1.00 97.00 72 GLU A N 1
ATOM 577 C CA . GLU A 1 72 ? 3.876 4.410 2.892 1.00 97.00 72 GLU A CA 1
ATOM 578 C C . GLU A 1 72 ? 4.308 3.102 2.255 1.00 97.00 72 GLU A C 1
ATOM 580 O O . GLU A 1 72 ? 5.392 2.586 2.522 1.00 97.00 72 GLU A O 1
ATOM 585 N N . TRP A 1 73 ? 3.437 2.543 1.422 1.00 97.25 73 TRP A N 1
ATOM 586 C CA . TRP A 1 73 ? 3.671 1.257 0.783 1.00 97.25 73 TRP A CA 1
ATOM 587 C C . TRP A 1 73 ? 3.922 1.429 -0.702 1.00 97.25 73 TRP A C 1
ATOM 589 O O . TRP A 1 73 ? 3.170 2.099 -1.408 1.00 97.25 73 TRP A O 1
ATOM 599 N N . PHE A 1 74 ? 4.964 0.752 -1.168 1.00 96.69 74 PHE A N 1
ATOM 600 C CA . PHE A 1 74 ? 5.306 0.604 -2.570 1.00 96.69 74 PHE A CA 1
ATOM 601 C C . PHE A 1 74 ? 5.603 -0.871 -2.831 1.00 96.69 74 PHE A C 1
ATOM 603 O O . PHE A 1 74 ? 6.401 -1.483 -2.117 1.00 96.69 74 PHE A O 1
ATOM 610 N N . VAL A 1 75 ? 4.959 -1.456 -3.839 1.00 96.50 75 VAL A N 1
ATOM 611 C CA . VAL A 1 75 ? 5.168 -2.866 -4.180 1.00 96.50 75 VAL A CA 1
ATOM 612 C C . VAL A 1 75 ? 6.270 -2.960 -5.224 1.00 96.50 75 VAL A C 1
ATOM 614 O O . VAL A 1 75 ? 6.096 -2.546 -6.364 1.00 96.50 75 VAL A O 1
ATOM 617 N N . VAL A 1 76 ? 7.413 -3.513 -4.818 1.00 94.94 76 VAL A N 1
ATOM 618 C CA . VAL A 1 76 ? 8.566 -3.723 -5.709 1.00 94.94 76 VAL A CA 1
ATOM 619 C C . VAL A 1 76 ? 8.343 -4.916 -6.641 1.00 94.94 76 VAL A C 1
ATOM 621 O O . VAL A 1 76 ? 8.777 -4.876 -7.787 1.00 94.94 76 VAL A O 1
ATOM 624 N N . LYS A 1 77 ? 7.689 -5.976 -6.149 1.00 95.25 77 LYS A N 1
ATOM 625 C CA . LYS A 1 77 ? 7.426 -7.214 -6.892 1.00 95.25 77 LYS A CA 1
ATOM 626 C C . LYS A 1 77 ? 6.102 -7.840 -6.458 1.00 95.25 77 LYS A C 1
ATOM 628 O O . LYS A 1 77 ? 5.821 -7.880 -5.260 1.00 95.25 77 LYS A O 1
ATOM 633 N N . GLY A 1 78 ? 5.346 -8.377 -7.414 1.00 95.88 78 GLY A N 1
ATOM 634 C CA . GLY A 1 78 ? 4.083 -9.063 -7.166 1.00 95.88 78 GLY A CA 1
ATOM 635 C C . GLY A 1 78 ? 2.892 -8.124 -6.974 1.00 95.88 78 GLY A C 1
ATOM 636 O O . GLY A 1 78 ? 2.884 -6.985 -7.452 1.00 95.88 78 GLY A O 1
ATOM 637 N N . ALA A 1 79 ? 1.865 -8.612 -6.276 1.00 96.38 79 ALA A N 1
ATOM 638 C CA . ALA A 1 79 ? 0.643 -7.864 -6.007 1.00 96.38 79 ALA A CA 1
ATOM 639 C C . ALA A 1 79 ? 0.033 -8.174 -4.635 1.00 96.38 79 ALA A C 1
ATOM 641 O O . ALA A 1 79 ? -0.079 -9.324 -4.205 1.00 96.38 79 ALA A O 1
ATOM 642 N N . LEU A 1 80 ? -0.452 -7.123 -3.981 1.00 96.81 80 LEU A N 1
ATOM 643 C CA . LEU A 1 80 ? -1.154 -7.166 -2.709 1.00 96.81 80 LEU A CA 1
ATOM 644 C C . LEU A 1 80 ? -2.615 -6.766 -2.906 1.00 96.81 80 LEU A C 1
ATOM 646 O O . LEU A 1 80 ? -2.909 -5.784 -3.589 1.00 96.81 80 LEU A O 1
ATOM 650 N N . LYS A 1 81 ? -3.531 -7.458 -2.225 1.00 96.62 81 LYS A N 1
ATOM 651 C CA . LYS A 1 81 ? -4.840 -6.878 -1.903 1.00 96.62 81 LYS A CA 1
ATOM 652 C C . LYS A 1 81 ? -4.757 -6.233 -0.541 1.00 96.62 81 LYS A C 1
ATOM 654 O O . LYS A 1 81 ? -4.578 -6.916 0.467 1.00 96.62 81 LYS A O 1
ATOM 659 N N . VAL A 1 82 ? -4.890 -4.918 -0.538 1.00 97.31 82 VAL A N 1
ATOM 660 C CA . VAL A 1 82 ? -4.818 -4.077 0.648 1.00 97.31 82 VAL A CA 1
ATOM 661 C C . VAL A 1 82 ? -6.225 -3.866 1.191 1.00 97.31 82 VAL A C 1
ATOM 663 O O . VAL A 1 82 ? -7.162 -3.606 0.433 1.00 97.31 82 VAL A O 1
ATOM 666 N N . GLY A 1 83 ? -6.373 -3.997 2.506 1.00 97.38 83 GLY A N 1
ATOM 667 C CA . GLY A 1 83 ? -7.572 -3.626 3.247 1.00 97.38 83 GLY A CA 1
ATOM 668 C C . GLY A 1 83 ? -7.299 -2.399 4.108 1.00 97.38 83 GLY A C 1
ATOM 669 O O . GLY A 1 83 ? -6.268 -2.340 4.775 1.00 97.38 83 GLY A O 1
ATOM 670 N N . LEU A 1 84 ? -8.228 -1.444 4.105 1.00 98.06 84 LEU A N 1
ATOM 671 C CA . LEU A 1 84 ? -8.202 -0.234 4.928 1.00 98.06 84 LEU A CA 1
ATOM 672 C C . LEU A 1 84 ? -9.534 -0.105 5.671 1.00 98.06 84 LEU A C 1
ATOM 674 O O . LEU A 1 84 ? -10.593 -0.274 5.068 1.00 98.06 84 LEU A O 1
ATOM 678 N N . ALA A 1 85 ? -9.496 0.210 6.961 1.00 97.81 85 ALA A N 1
ATOM 679 C CA . ALA A 1 85 ? -10.675 0.311 7.808 1.00 97.81 85 ALA A CA 1
ATOM 680 C C . ALA A 1 85 ? -10.571 1.495 8.779 1.00 97.81 85 ALA A C 1
ATOM 682 O O . ALA A 1 85 ? -9.541 1.713 9.417 1.00 97.81 85 ALA A O 1
ATOM 683 N N . VAL A 1 86 ? -11.665 2.248 8.910 1.00 97.12 86 VAL A N 1
ATOM 684 C CA . VAL A 1 86 ? -11.811 3.342 9.885 1.00 97.12 86 VAL A CA 1
ATOM 685 C C . VAL A 1 86 ? -13.128 3.192 10.641 1.00 97.12 86 VAL A C 1
ATOM 6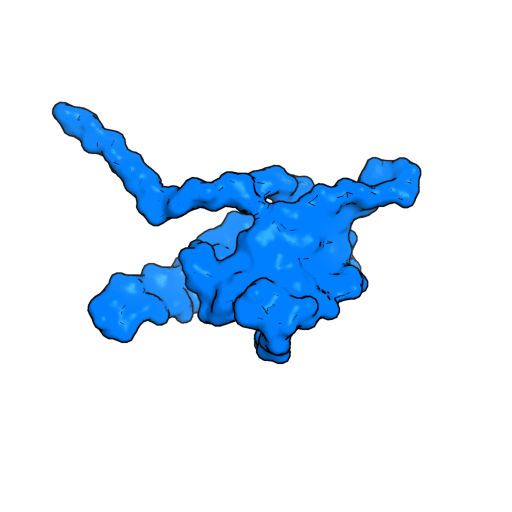87 O O . VAL A 1 86 ? -14.099 2.729 10.035 1.00 97.12 86 VAL A O 1
ATOM 690 N N . PRO A 1 87 ? -13.200 3.568 11.930 1.00 96.00 87 PRO A N 1
ATOM 691 C CA . PRO A 1 87 ? -14.457 3.560 12.671 1.00 96.00 87 PRO A CA 1
ATOM 692 C C . PRO A 1 87 ? -15.538 4.394 11.972 1.00 96.00 87 PRO A C 1
ATOM 694 O O . PRO A 1 87 ? -15.254 5.469 11.446 1.00 96.00 87 PRO A O 1
ATOM 697 N N . ASP A 1 88 ? -16.783 3.919 11.981 1.00 95.38 88 ASP A N 1
ATOM 698 C CA . ASP A 1 88 ? -17.924 4.616 11.362 1.00 95.38 88 ASP A CA 1
ATOM 699 C C . ASP A 1 88 ? -18.716 5.516 12.333 1.00 95.38 88 ASP A C 1
ATOM 701 O O . ASP A 1 88 ? -19.699 6.147 11.944 1.00 95.38 88 ASP A O 1
ATOM 705 N N . GLY A 1 89 ? -18.300 5.572 13.603 1.00 93.50 89 GLY A N 1
ATOM 706 C CA . GLY A 1 89 ? -18.967 6.329 14.668 1.00 93.50 89 GLY A CA 1
ATOM 707 C C . GLY A 1 89 ? -20.207 5.652 15.269 1.00 93.50 89 GLY A C 1
ATOM 708 O O . GLY A 1 89 ? -20.811 6.211 16.179 1.00 93.50 89 GLY A O 1
ATOM 709 N N . ARG A 1 90 ? -20.583 4.454 14.804 1.00 94.75 90 ARG A N 1
ATOM 710 C CA . ARG A 1 90 ? -21.764 3.684 15.247 1.00 94.75 90 ARG A CA 1
ATOM 711 C C . ARG A 1 90 ? -21.401 2.330 15.865 1.00 94.75 90 ARG A C 1
ATOM 713 O O . ARG A 1 90 ? -22.267 1.478 16.040 1.00 94.75 90 ARG A O 1
ATOM 720 N N . GLY A 1 91 ? -20.124 2.132 16.189 1.00 92.81 91 GLY A N 1
ATOM 721 C CA . GLY A 1 91 ? -19.585 0.862 16.685 1.00 92.81 91 GLY A CA 1
ATOM 722 C C . GLY A 1 91 ? -19.145 -0.105 15.580 1.00 92.81 91 GLY A C 1
ATOM 723 O O . GLY A 1 91 ? -18.748 -1.224 15.894 1.00 92.81 91 GLY A O 1
ATOM 724 N N . GLY A 1 92 ? -19.190 0.315 14.310 1.00 95.62 92 GLY A N 1
ATOM 725 C CA . GLY A 1 92 ? -18.714 -0.445 13.159 1.00 95.62 92 GLY A CA 1
ATOM 726 C C . GLY A 1 92 ? -17.485 0.176 12.493 1.00 95.62 92 GLY A C 1
ATOM 727 O O . GLY A 1 92 ? -16.845 1.096 13.014 1.00 95.62 92 GLY A O 1
ATOM 728 N N . TYR A 1 93 ? -17.160 -0.341 11.307 1.00 96.94 93 TYR A N 1
ATOM 729 C CA . TYR A 1 93 ? -16.055 0.136 10.480 1.00 96.94 93 TYR A CA 1
ATOM 730 C C . TYR A 1 93 ? -16.506 0.352 9.040 1.00 96.94 93 TYR A C 1
ATOM 732 O O . TYR A 1 93 ? -17.143 -0.507 8.428 1.00 96.94 93 TYR A O 1
ATOM 740 N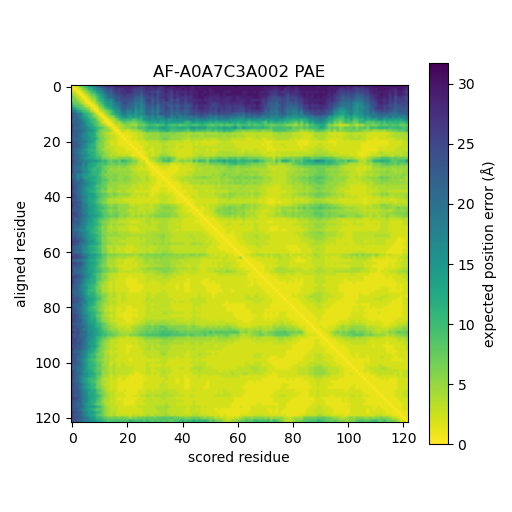 N . ARG A 1 94 ? -16.082 1.471 8.456 1.00 95.88 94 ARG A N 1
ATOM 741 C CA . ARG A 1 94 ? -16.096 1.662 7.008 1.00 95.88 94 ARG A CA 1
ATOM 742 C C . ARG A 1 94 ? -14.834 1.019 6.446 1.00 95.88 94 ARG A C 1
ATOM 744 O O . ARG A 1 94 ? -13.741 1.355 6.890 1.00 95.88 94 ARG A O 1
ATOM 751 N N . VAL A 1 95 ? -14.984 0.116 5.478 1.00 96.06 95 VAL A N 1
ATOM 752 C CA . VAL A 1 95 ? -13.869 -0.656 4.904 1.00 96.06 95 VAL A CA 1
ATOM 753 C C . VAL A 1 95 ? -13.703 -0.351 3.416 1.00 96.06 95 VAL A C 1
ATOM 755 O O . VAL A 1 95 ? -14.683 -0.131 2.695 1.00 96.06 95 VAL A O 1
ATOM 758 N N . ARG A 1 96 ? -12.455 -0.333 2.952 1.00 95.25 96 ARG A N 1
ATOM 759 C CA . ARG A 1 96 ? -12.067 -0.233 1.545 1.00 95.25 96 ARG A CA 1
ATOM 760 C C . ARG A 1 96 ? -11.046 -1.304 1.206 1.00 95.25 96 ARG A C 1
ATOM 762 O O . ARG A 1 96 ? -10.211 -1.663 2.033 1.00 95.25 96 ARG A O 1
ATOM 769 N N . PHE A 1 97 ? -11.125 -1.788 -0.026 1.00 94.31 97 PHE A N 1
ATOM 770 C CA . PHE A 1 97 ? -10.147 -2.701 -0.593 1.00 94.31 97 PHE A CA 1
ATOM 771 C C . PHE A 1 97 ? -9.636 -2.142 -1.906 1.00 94.31 97 PHE A C 1
ATOM 773 O O . PHE A 1 97 ? -10.413 -1.618 -2.700 1.00 94.31 97 PHE A O 1
ATOM 780 N N . LEU A 1 98 ? -8.342 -2.309 -2.128 1.00 94.00 98 LEU A N 1
ATOM 781 C CA . LEU A 1 98 ? -7.665 -1.936 -3.361 1.00 94.00 98 LEU A CA 1
ATOM 782 C C . LEU A 1 98 ? -6.576 -2.965 -3.667 1.00 94.00 98 LEU A C 1
ATOM 784 O O . LEU A 1 98 ? -6.126 -3.696 -2.779 1.00 94.00 98 LEU A O 1
ATOM 788 N N . SER A 1 99 ? -6.168 -3.020 -4.926 1.00 93.94 99 SER A N 1
ATOM 789 C CA . SER A 1 99 ? -4.995 -3.782 -5.344 1.00 93.94 99 SER A CA 1
ATOM 790 C C . SER A 1 99 ? -3.812 -2.829 -5.462 1.00 93.94 99 SER A C 1
ATOM 792 O O . SER A 1 99 ? -3.982 -1.710 -5.929 1.00 93.94 99 SER A O 1
ATOM 794 N N . LEU A 1 100 ? -2.634 -3.254 -5.020 1.00 95.19 100 LEU A N 1
ATOM 795 C CA . LEU A 1 100 ? -1.381 -2.530 -5.222 1.00 95.19 100 LEU A CA 1
ATOM 796 C C . LEU A 1 100 ? -0.335 -3.524 -5.717 1.00 95.19 100 LEU A C 1
ATOM 798 O O . LEU A 1 100 ? -0.153 -4.579 -5.110 1.00 95.19 100 LEU A O 1
ATOM 802 N N . SER A 1 101 ? 0.329 -3.215 -6.820 1.00 94.50 101 SER A N 1
ATOM 803 C CA . SER A 1 101 ? 1.207 -4.140 -7.532 1.00 94.50 101 SER A CA 1
ATOM 804 C C . SER A 1 101 ? 2.456 -3.464 -8.084 1.00 94.50 101 SER A C 1
ATOM 806 O O . SER A 1 101 ? 2.544 -2.239 -8.191 1.00 94.50 101 SER A O 1
ATOM 808 N N . GLU A 1 102 ? 3.409 -4.291 -8.504 1.00 93.38 102 GLU A N 1
ATOM 809 C CA . GLU A 1 102 ? 4.646 -3.865 -9.169 1.00 93.38 102 GLU A CA 1
ATOM 810 C C . GLU A 1 102 ? 4.420 -3.109 -10.490 1.00 93.38 102 GLU A C 1
ATOM 812 O O . GLU A 1 102 ? 5.305 -2.409 -10.987 1.00 93.38 102 GLU A O 1
ATOM 817 N N . HIS A 1 103 ? 3.227 -3.223 -11.077 1.00 90.00 103 HIS A N 1
ATOM 818 C CA . HIS A 1 103 ? 2.887 -2.555 -12.330 1.00 90.00 103 HIS A CA 1
ATOM 819 C C . HIS A 1 103 ? 2.330 -1.145 -12.132 1.00 90.00 103 HIS A C 1
ATOM 821 O O . HIS A 1 103 ? 2.368 -0.349 -13.073 1.00 90.00 103 HIS A O 1
ATOM 827 N N . ASP A 1 104 ? 1.862 -0.816 -10.927 1.00 90.12 104 ASP A N 1
ATOM 828 C CA . ASP A 1 104 ? 1.195 0.459 -10.671 1.00 90.12 104 ASP A CA 1
ATOM 829 C C . ASP A 1 104 ? 2.197 1.614 -10.616 1.00 90.12 104 ASP A C 1
ATOM 831 O O . ASP A 1 104 ? 1.919 2.703 -11.115 1.00 90.12 104 ASP A O 1
ATOM 835 N N . GLY A 1 105 ? 3.387 1.381 -10.049 1.00 91.19 105 GLY A N 1
ATOM 836 C CA . GLY A 1 105 ? 4.379 2.437 -9.839 1.00 91.19 105 GLY A CA 1
ATOM 837 C C . GLY A 1 105 ? 3.886 3.543 -8.905 1.00 91.19 105 GLY A C 1
ATOM 838 O O . GLY A 1 105 ? 4.245 4.705 -9.092 1.00 91.19 105 GLY A O 1
ATOM 839 N N . LYS A 1 106 ? 3.040 3.184 -7.934 1.00 92.88 106 LYS A N 1
ATOM 840 C CA . LYS A 1 106 ? 2.375 4.112 -7.018 1.00 92.88 106 LYS A CA 1
ATOM 841 C C . LYS A 1 106 ? 2.723 3.820 -5.570 1.00 92.88 106 LYS A C 1
ATOM 843 O O . LYS A 1 106 ? 2.953 2.673 -5.193 1.00 92.88 106 LYS A O 1
ATOM 848 N N . VAL A 1 107 ? 2.711 4.878 -4.771 1.00 95.75 107 VAL A N 1
ATOM 849 C CA . VAL A 1 107 ? 2.850 4.832 -3.320 1.00 95.75 107 VAL A CA 1
ATOM 850 C C . VAL A 1 107 ? 1.477 5.024 -2.694 1.00 95.75 107 VAL A C 1
ATOM 852 O O . VAL A 1 107 ? 0.802 6.021 -2.962 1.00 95.75 107 VAL A O 1
ATOM 855 N N . LEU A 1 108 ? 1.079 4.078 -1.846 1.00 97.06 108 LEU A N 1
ATOM 856 C CA . LEU A 1 108 ? -0.088 4.201 -0.980 1.00 97.06 108 LEU A CA 1
ATOM 857 C C . LEU A 1 108 ? 0.357 4.773 0.366 1.00 97.06 108 LEU A C 1
ATOM 859 O O . LEU A 1 108 ? 1.056 4.098 1.116 1.00 97.06 108 LEU A O 1
ATOM 863 N N . ARG A 1 109 ? -0.069 5.994 0.684 1.00 96.56 109 ARG A N 1
ATOM 864 C CA . ARG A 1 109 ? 0.207 6.678 1.950 1.00 96.56 109 ARG A CA 1
ATOM 865 C C . ARG A 1 109 ? -0.998 6.563 2.878 1.00 96.56 109 ARG A C 1
ATOM 867 O O . ARG A 1 109 ? -1.991 7.270 2.717 1.00 96.56 109 ARG A O 1
ATOM 874 N N . ILE A 1 110 ? -0.917 5.667 3.850 1.00 98.12 110 ILE A N 1
ATOM 875 C CA . ILE A 1 110 ? -1.976 5.346 4.808 1.00 98.12 110 ILE A CA 1
ATOM 876 C C . ILE A 1 110 ? -1.905 6.314 5.991 1.00 98.12 110 ILE A C 1
ATOM 878 O O . ILE A 1 110 ? -0.832 6.561 6.548 1.00 98.12 110 ILE A O 1
ATOM 882 N N . ARG A 1 111 ? -3.050 6.886 6.381 1.00 97.81 111 ARG A N 1
ATOM 883 C CA . ARG A 1 111 ? -3.111 7.860 7.480 1.00 97.81 111 ARG A CA 1
ATOM 884 C C . ARG A 1 111 ? -2.954 7.189 8.856 1.00 97.81 111 ARG A C 1
ATOM 886 O O . ARG A 1 111 ? -3.421 6.063 9.041 1.00 97.81 111 ARG A O 1
ATOM 893 N N . PRO A 1 112 ? -2.404 7.903 9.858 1.00 97.94 112 PRO A N 1
ATOM 894 C CA . PRO A 1 112 ? -2.439 7.453 11.245 1.00 97.94 112 PRO A CA 1
ATOM 895 C C . PRO A 1 112 ? -3.868 7.129 11.704 1.00 97.94 112 PRO A C 1
ATOM 897 O O . PRO A 1 112 ? -4.817 7.838 11.371 1.00 97.94 112 PRO A O 1
ATOM 900 N N . GLY A 1 113 ? -4.015 6.069 12.497 1.00 97.38 113 GLY A N 1
ATOM 901 C CA . GLY A 1 113 ? -5.298 5.607 13.034 1.00 97.38 113 GLY A CA 1
ATOM 902 C C . GLY A 1 113 ? -6.134 4.748 12.080 1.00 97.38 113 GLY A C 1
ATOM 903 O O . GLY A 1 113 ? -7.145 4.196 12.510 1.00 97.38 113 GLY A O 1
ATOM 904 N N . VAL A 1 114 ? -5.722 4.586 10.821 1.00 98.44 114 VAL A N 1
ATOM 905 C CA . VAL A 1 114 ? -6.390 3.691 9.869 1.00 98.44 114 VAL A CA 1
ATOM 906 C C . VAL A 1 114 ? -5.906 2.268 10.106 1.00 98.44 114 VAL A C 1
ATOM 908 O O . VAL A 1 114 ? -4.713 1.987 9.979 1.00 98.44 114 VAL A O 1
ATOM 911 N N . LEU A 1 115 ? -6.832 1.366 10.440 1.00 98.38 115 LEU A N 1
ATOM 912 C CA . LEU A 1 115 ? -6.547 -0.064 10.486 1.00 98.38 115 LEU A CA 1
ATOM 913 C C . LEU A 1 115 ? -6.263 -0.542 9.073 1.00 98.38 115 LEU A C 1
ATOM 915 O O . LEU A 1 115 ? -7.052 -0.306 8.158 1.00 98.38 115 LEU A O 1
ATOM 919 N N . HIS A 1 116 ? -5.154 -1.236 8.894 1.00 98.56 116 HIS A N 1
ATOM 920 C CA . HIS A 1 116 ? -4.740 -1.685 7.585 1.00 98.56 116 HIS A CA 1
ATOM 921 C C . HIS A 1 116 ? -4.038 -3.037 7.631 1.00 98.56 116 HIS A C 1
ATOM 923 O O . HIS A 1 116 ? -3.644 -3.565 8.678 1.00 98.56 116 HIS A O 1
ATOM 929 N N . GLY A 1 117 ? -3.923 -3.615 6.447 1.00 98.12 117 GLY A N 1
ATOM 930 C CA . GLY A 1 117 ? -3.241 -4.869 6.224 1.00 98.12 117 GLY A CA 1
ATOM 931 C C . GLY A 1 117 ? -3.327 -5.287 4.770 1.00 98.12 117 GLY A C 1
ATOM 932 O O . GLY A 1 117 ? -3.944 -4.613 3.940 1.00 98.12 117 GLY A O 1
ATOM 933 N N . TRP A 1 118 ? -2.706 -6.411 4.457 1.00 97.94 118 TRP A N 1
ATOM 934 C CA . TRP A 1 118 ? -2.666 -6.927 3.098 1.00 97.94 118 TRP A CA 1
ATOM 935 C C . TRP A 1 118 ? -2.677 -8.449 3.070 1.00 97.94 118 TRP A C 1
ATOM 937 O O . TRP A 1 118 ? -2.306 -9.114 4.038 1.00 97.94 118 TRP A O 1
ATOM 947 N N . ARG A 1 119 ? -3.084 -8.989 1.921 1.00 97.94 119 ARG A N 1
ATOM 948 C CA . ARG A 1 119 ? -2.858 -10.379 1.527 1.00 97.94 119 ARG A CA 1
ATOM 949 C C . ARG A 1 119 ? -2.030 -10.412 0.249 1.00 97.94 119 ARG A C 1
ATOM 951 O O . ARG A 1 119 ? -2.391 -9.739 -0.717 1.00 97.94 119 ARG A O 1
ATOM 958 N N . ASN A 1 120 ? -0.959 -11.202 0.241 1.00 97.38 120 ASN A N 1
ATOM 959 C CA . ASN A 1 120 ? -0.155 -11.407 -0.960 1.00 97.38 120 ASN A CA 1
ATOM 960 C C . ASN A 1 120 ? -0.890 -12.338 -1.940 1.00 97.38 120 ASN A C 1
ATOM 962 O O . ASN A 1 120 ? -1.375 -13.399 -1.541 1.00 97.38 120 ASN A O 1
ATOM 966 N N . HIS A 1 121 ? -0.993 -11.943 -3.207 1.00 89.25 121 HIS A N 1
ATOM 967 C CA . HIS A 1 121 ? -1.651 -12.718 -4.259 1.00 89.25 121 HIS A CA 1
ATOM 968 C C . HIS A 1 121 ? -0.704 -13.527 -5.143 1.00 89.25 121 HIS A C 1
ATOM 970 O O . HIS A 1 121 ? -1.174 -14.451 -5.806 1.00 89.25 121 HIS A O 1
ATOM 976 N N . THR A 1 122 ? 0.583 -13.188 -5.157 1.00 86.25 122 THR A N 1
ATOM 977 C CA . THR A 1 122 ? 1.556 -13.651 -6.159 1.00 86.25 122 THR A CA 1
ATOM 978 C C . THR A 1 122 ? 2.798 -14.252 -5.546 1.00 86.25 122 THR A C 1
ATOM 980 O O . THR A 1 122 ? 3.192 -13.792 -4.448 1.00 86.25 122 THR A O 1
#

pLDDT: mean 88.37, std 16.58, range [35.03, 98.56]